Protein AF-A0A2H9P0J5-F1 (afdb_mon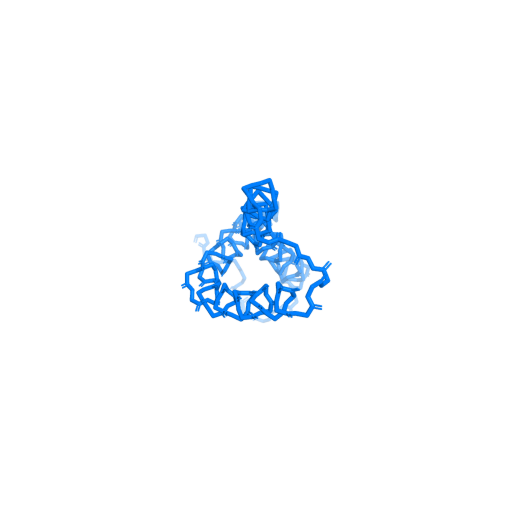omer_lite)

Structure (mmCIF, N/CA/C/O backbone):
data_AF-A0A2H9P0J5-F1
#
_entry.id   AF-A0A2H9P0J5-F1
#
loop_
_atom_site.group_PDB
_atom_site.id
_atom_site.type_symbol
_atom_site.label_atom_id
_atom_site.label_alt_id
_atom_site.label_comp_id
_atom_site.label_asym_id
_atom_site.label_entity_id
_atom_site.label_seq_id
_atom_site.pdbx_PDB_ins_code
_atom_site.Cartn_x
_atom_site.Cartn_y
_atom_site.Cartn_z
_atom_site.occupancy
_atom_site.B_iso_or_equiv
_atom_site.auth_seq_id
_atom_site.auth_comp_id
_atom_site.auth_asym_id
_atom_site.auth_atom_id
_atom_site.pdbx_PDB_model_num
ATOM 1 N N . MET A 1 1 ? -13.065 -1.610 28.237 1.00 80.94 1 MET A N 1
ATOM 2 C CA . MET A 1 1 ? -11.718 -1.015 28.028 1.00 80.94 1 MET A CA 1
ATOM 3 C C . MET A 1 1 ? -11.830 0.512 27.935 1.00 80.94 1 MET A C 1
ATOM 5 O O . MET A 1 1 ? -12.889 1.000 27.551 1.00 80.94 1 MET A O 1
ATOM 9 N N . LYS A 1 2 ? -10.794 1.295 28.297 1.00 89.00 2 LYS A N 1
ATOM 10 C CA . LYS A 1 2 ? -10.819 2.761 28.075 1.00 89.00 2 LYS A CA 1
ATOM 11 C C . LYS A 1 2 ? -10.926 3.042 26.569 1.00 89.00 2 LYS A C 1
ATOM 13 O O . LYS A 1 2 ? -10.172 2.452 25.804 1.00 89.00 2 LYS A O 1
ATOM 18 N N . THR A 1 3 ? -11.815 3.944 26.148 1.00 88.81 3 THR A N 1
ATOM 19 C CA . THR A 1 3 ? -12.078 4.226 24.719 1.00 88.81 3 THR A CA 1
ATOM 20 C C . THR A 1 3 ? -10.815 4.614 23.954 1.00 88.81 3 THR A C 1
ATOM 22 O O . THR A 1 3 ? -10.582 4.098 22.871 1.00 88.81 3 THR A O 1
ATOM 25 N N . ALA A 1 4 ? -9.960 5.454 24.542 1.00 90.94 4 ALA A N 1
ATOM 26 C CA . ALA A 1 4 ? -8.696 5.846 23.921 1.00 90.94 4 ALA A CA 1
ATOM 27 C C . ALA A 1 4 ? -7.769 4.645 23.652 1.00 90.94 4 ALA A C 1
ATOM 29 O O . ALA A 1 4 ? -7.177 4.557 22.583 1.00 90.94 4 ALA A O 1
ATOM 30 N N . LEU A 1 5 ? -7.693 3.689 24.588 1.00 92.69 5 LEU A N 1
ATOM 31 C CA . LEU A 1 5 ? -6.897 2.471 24.411 1.00 92.69 5 LEU A CA 1
ATOM 32 C C . LEU A 1 5 ? -7.490 1.570 23.322 1.00 92.69 5 LEU A C 1
ATOM 34 O O . LEU A 1 5 ? -6.753 1.050 22.494 1.00 92.69 5 LEU A O 1
ATOM 38 N N . PHE A 1 6 ? -8.817 1.424 23.295 1.00 92.81 6 PHE A N 1
ATOM 39 C CA . PHE A 1 6 ? -9.506 0.694 22.232 1.00 92.81 6 PHE A CA 1
ATOM 40 C C . P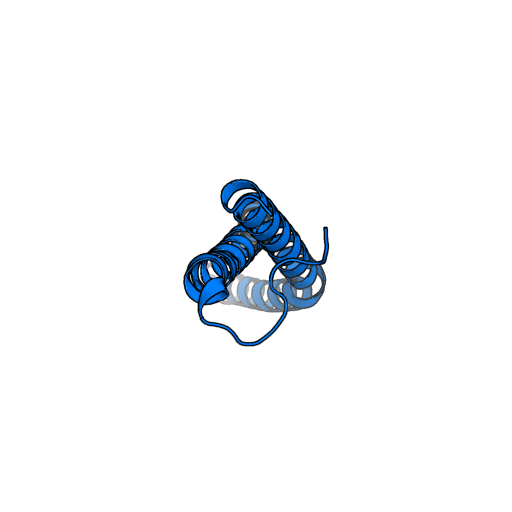HE A 1 6 ? -9.196 1.288 20.851 1.00 92.81 6 PHE A C 1
ATOM 42 O O . PHE A 1 6 ? -8.782 0.561 19.953 1.00 92.81 6 PHE A O 1
ATOM 49 N N . LEU A 1 7 ? -9.342 2.607 20.697 1.00 93.75 7 LEU A N 1
ATOM 50 C CA . LEU A 1 7 ? -9.073 3.291 19.432 1.00 93.75 7 LEU A CA 1
ATOM 51 C C . LEU A 1 7 ? -7.609 3.143 19.012 1.00 93.75 7 LEU A C 1
ATOM 53 O O . LEU A 1 7 ? -7.350 2.844 17.852 1.00 93.75 7 LEU A O 1
ATOM 57 N N . ALA A 1 8 ? -6.661 3.275 19.944 1.00 95.62 8 ALA A N 1
ATOM 58 C CA . ALA A 1 8 ? -5.246 3.059 19.648 1.00 95.62 8 ALA A CA 1
ATOM 59 C C . ALA A 1 8 ? -4.984 1.645 19.104 1.00 95.62 8 ALA A C 1
ATOM 61 O O . ALA A 1 8 ? -4.309 1.499 18.088 1.00 95.62 8 ALA A O 1
ATOM 62 N N . ILE A 1 9 ? -5.565 0.614 19.730 1.00 95.56 9 ILE A N 1
ATOM 63 C CA . ILE A 1 9 ? -5.439 -0.775 19.266 1.00 95.56 9 ILE A CA 1
ATOM 64 C C . ILE A 1 9 ? -6.009 -0.919 17.857 1.00 95.56 9 ILE A C 1
ATOM 66 O O . ILE A 1 9 ? -5.320 -1.427 16.981 1.00 95.56 9 ILE A O 1
ATOM 70 N N . VAL A 1 10 ? -7.232 -0.443 17.614 1.00 96.19 10 VAL A N 1
ATOM 71 C CA . VAL A 1 10 ? -7.881 -0.608 16.307 1.00 96.19 10 VAL A CA 1
ATOM 72 C C . VAL A 1 10 ? -7.122 0.126 15.198 1.00 96.19 10 VAL A C 1
ATOM 74 O O . VAL A 1 10 ? -6.976 -0.422 14.108 1.00 96.19 10 VAL A O 1
ATOM 77 N N . LEU A 1 11 ? -6.597 1.326 15.462 1.00 97.12 11 LEU A N 1
ATOM 78 C CA . LEU A 1 11 ? -5.796 2.071 14.486 1.00 97.12 11 LEU A CA 1
ATOM 79 C C . LEU A 1 11 ? -4.487 1.348 14.156 1.00 97.12 11 LEU A C 1
ATOM 81 O O . LEU A 1 11 ? -4.161 1.193 12.983 1.00 97.12 11 LEU A O 1
ATOM 85 N N . ILE A 1 12 ? -3.769 0.857 15.172 1.00 97.94 12 ILE A N 1
ATOM 86 C CA . ILE A 1 12 ? -2.525 0.099 14.971 1.00 97.94 12 ILE A CA 1
ATOM 87 C C . ILE A 1 12 ? -2.813 -1.211 14.229 1.00 97.94 12 ILE A C 1
ATOM 89 O O . ILE A 1 12 ? -2.114 -1.545 13.276 1.00 97.94 12 ILE A O 1
ATOM 93 N N . SER A 1 13 ? -3.861 -1.941 14.614 1.00 97.56 13 SER A N 1
ATOM 94 C CA . SER A 1 13 ? -4.276 -3.164 13.922 1.00 97.56 13 SER A CA 1
ATOM 95 C C . SER A 1 13 ? -4.668 -2.894 12.469 1.00 97.56 13 SER A C 1
ATOM 97 O O . SER A 1 13 ? -4.275 -3.657 11.590 1.00 97.56 13 SER A O 1
ATOM 99 N N . GLY A 1 14 ? -5.391 -1.802 12.206 1.00 98.12 14 GLY A N 1
ATOM 100 C CA . GLY A 1 14 ? -5.740 -1.364 10.858 1.00 98.12 14 GLY A CA 1
ATOM 101 C C . GLY A 1 14 ? -4.503 -1.051 10.020 1.00 98.12 14 GLY A C 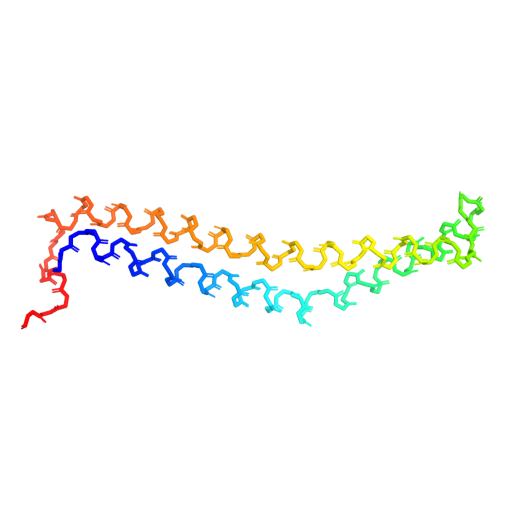1
ATOM 102 O O . GLY A 1 14 ? -4.378 -1.565 8.912 1.00 98.12 14 GLY A O 1
ATOM 103 N N . ALA A 1 15 ? -3.555 -0.284 10.565 1.00 98.50 15 ALA A N 1
ATOM 104 C CA . ALA A 1 15 ? -2.292 0.023 9.899 1.00 98.50 15 ALA A CA 1
ATOM 105 C C . ALA A 1 15 ? -1.513 -1.250 9.541 1.00 98.50 15 ALA A C 1
ATOM 107 O O . ALA A 1 15 ? -1.095 -1.416 8.399 1.00 98.50 15 ALA A O 1
ATOM 108 N N . LEU A 1 16 ? -1.372 -2.183 10.491 1.00 98.44 16 LEU A N 1
ATOM 109 C CA . LEU A 1 16 ? -0.681 -3.457 10.272 1.00 98.44 16 LEU A CA 1
ATOM 110 C C . LEU A 1 16 ? -1.376 -4.311 9.204 1.00 98.44 16 LEU A C 1
ATOM 112 O O . LEU A 1 16 ? -0.710 -4.816 8.304 1.00 98.44 16 LEU A O 1
ATOM 116 N N . ALA A 1 17 ? -2.704 -4.441 9.267 1.00 98.25 17 ALA A N 1
ATOM 117 C CA . ALA A 1 17 ? -3.478 -5.173 8.266 1.00 98.25 17 ALA A CA 1
ATOM 118 C C . ALA A 1 17 ? -3.352 -4.535 6.871 1.00 98.25 17 ALA A C 1
ATOM 120 O O . ALA A 1 17 ? -3.175 -5.240 5.879 1.00 98.25 17 ALA A O 1
ATOM 121 N N . GLY A 1 18 ? -3.379 -3.203 6.804 1.00 98.50 18 GLY A N 1
ATOM 122 C CA . GLY A 1 18 ? -3.163 -2.437 5.583 1.00 98.50 18 GLY A CA 1
ATOM 123 C C . GLY A 1 18 ? -1.769 -2.632 4.986 1.00 98.50 18 GLY A C 1
ATOM 124 O O . GLY A 1 18 ? -1.640 -2.850 3.783 1.00 98.50 18 GLY A O 1
ATOM 125 N N . THR A 1 19 ? -0.725 -2.631 5.816 1.00 98.56 19 THR A N 1
ATOM 126 C CA . THR A 1 19 ? 0.647 -2.930 5.382 1.00 98.56 19 THR A CA 1
ATOM 127 C C . THR A 1 19 ? 0.757 -4.353 4.841 1.00 98.56 19 THR A C 1
ATOM 129 O O . THR A 1 19 ? 1.333 -4.552 3.776 1.00 98.56 19 THR A O 1
ATOM 132 N N . VAL A 1 20 ? 0.174 -5.344 5.529 1.00 98.56 20 VAL A N 1
ATOM 133 C CA . VAL A 1 20 ? 0.135 -6.737 5.046 1.00 98.56 20 VAL A CA 1
ATOM 134 C C . VAL A 1 20 ? -0.560 -6.817 3.690 1.00 98.56 20 VAL A C 1
ATOM 136 O O . VAL A 1 20 ? -0.054 -7.477 2.786 1.00 98.56 20 VAL A O 1
ATOM 139 N N . HIS A 1 21 ? -1.676 -6.108 3.519 1.00 97.94 21 HIS A N 1
ATOM 140 C CA . HIS A 1 21 ? -2.366 -6.022 2.236 1.00 97.94 21 HIS A CA 1
ATOM 141 C C . HIS A 1 21 ? -1.485 -5.395 1.142 1.00 97.94 21 HIS A C 1
ATOM 143 O O . HIS A 1 21 ? -1.361 -5.969 0.063 1.00 97.94 21 HIS A O 1
ATOM 149 N N . GLY A 1 22 ? -0.814 -4.273 1.425 1.00 98.06 22 GLY A N 1
ATOM 150 C CA . GLY A 1 22 ? 0.103 -3.625 0.483 1.00 98.06 22 GLY A CA 1
ATOM 151 C C . GLY A 1 22 ? 1.289 -4.512 0.085 1.00 98.06 22 GLY A C 1
ATOM 152 O O . GLY A 1 22 ? 1.649 -4.571 -1.088 1.00 98.06 22 GLY A O 1
ATOM 153 N N . VAL A 1 23 ? 1.858 -5.264 1.033 1.00 98.44 23 VAL A N 1
ATOM 154 C CA . VAL A 1 23 ? 2.922 -6.247 0.763 1.00 98.44 23 VAL A CA 1
ATOM 155 C C . VAL A 1 23 ? 2.400 -7.419 -0.066 1.00 98.44 23 VAL A C 1
ATOM 157 O O . VAL A 1 23 ? 3.069 -7.850 -1.002 1.00 98.44 23 VAL A O 1
ATOM 160 N N . ALA A 1 24 ? 1.203 -7.927 0.233 1.00 98.19 24 ALA A N 1
ATOM 161 C CA . ALA A 1 24 ? 0.586 -8.976 -0.573 1.00 98.19 24 ALA A CA 1
ATOM 162 C C . ALA A 1 24 ? 0.368 -8.502 -2.018 1.00 98.19 24 ALA A C 1
ATOM 164 O O . ALA A 1 24 ? 0.643 -9.254 -2.948 1.00 98.19 24 ALA A O 1
ATOM 165 N N . ASN A 1 25 ? -0.046 -7.246 -2.213 1.00 97.38 25 ASN A N 1
ATOM 166 C CA . ASN A 1 25 ? -0.185 -6.656 -3.542 1.00 97.38 25 ASN A CA 1
ATOM 167 C C . ASN A 1 25 ? 1.167 -6.549 -4.266 1.00 97.38 25 ASN A C 1
ATOM 169 O O . ASN A 1 25 ? 1.276 -6.961 -5.418 1.00 97.38 25 ASN A O 1
ATOM 173 N N . LEU A 1 26 ? 2.218 -6.106 -3.568 1.00 97.19 26 LEU A N 1
ATOM 174 C CA . LEU A 1 26 ? 3.578 -6.073 -4.112 1.00 97.19 26 LEU A CA 1
ATOM 175 C C . LEU A 1 26 ? 4.072 -7.464 -4.546 1.00 97.19 26 LEU A C 1
ATOM 177 O O . LEU A 1 26 ? 4.746 -7.588 -5.559 1.00 97.19 26 LEU A O 1
ATOM 181 N N . ILE A 1 27 ? 3.756 -8.524 -3.801 1.00 98.06 27 ILE A N 1
ATOM 182 C CA . ILE A 1 27 ? 4.225 -9.879 -4.130 1.00 98.06 27 ILE A CA 1
ATOM 183 C C . ILE A 1 27 ? 3.388 -10.510 -5.249 1.00 98.06 27 ILE A C 1
ATOM 185 O O . ILE A 1 27 ? 3.933 -11.187 -6.119 1.00 98.06 27 ILE A O 1
ATOM 189 N N . LEU A 1 28 ? 2.067 -10.330 -5.212 1.00 98.12 28 LEU A N 1
ATOM 190 C CA . LEU A 1 28 ? 1.142 -11.067 -6.072 1.00 98.12 28 LEU A CA 1
ATOM 191 C C . LEU A 1 28 ? 0.779 -10.315 -7.352 1.00 98.12 28 LEU A C 1
ATOM 193 O O . LEU A 1 28 ? 0.582 -10.953 -8.379 1.00 98.12 28 LEU A O 1
ATOM 197 N N . VAL A 1 29 ? 0.662 -8.987 -7.299 1.00 97.25 29 VAL A N 1
ATOM 198 C CA . VAL A 1 29 ? 0.125 -8.171 -8.400 1.00 97.25 29 VAL A CA 1
ATOM 199 C C . VAL A 1 29 ? 1.232 -7.488 -9.194 1.00 97.25 29 VAL A C 1
ATOM 201 O O . VAL A 1 29 ? 1.180 -7.495 -10.423 1.00 97.25 29 VAL A O 1
ATOM 204 N N . GLU A 1 30 ? 2.265 -6.956 -8.537 1.00 97.06 30 GLU A N 1
ATOM 205 C CA . GLU A 1 30 ? 3.336 -6.234 -9.244 1.00 97.06 30 GLU A CA 1
ATOM 206 C C . GLU A 1 30 ? 4.074 -7.034 -10.323 1.00 97.06 30 GLU A C 1
ATOM 208 O O . GLU A 1 30 ? 4.392 -6.427 -11.339 1.00 97.06 30 GLU A O 1
ATOM 213 N N . PRO A 1 31 ? 4.294 -8.362 -10.223 1.00 97.50 31 PRO A N 1
ATOM 214 C CA . PRO A 1 31 ? 4.906 -9.106 -11.328 1.00 97.50 31 PRO A CA 1
ATOM 215 C C . PRO A 1 31 ? 4.114 -9.007 -12.643 1.00 97.50 31 PRO A C 1
ATOM 217 O O . PRO A 1 31 ? 4.697 -8.933 -13.728 1.00 97.50 31 PRO A O 1
ATOM 220 N N . TYR A 1 32 ? 2.781 -8.969 -12.558 1.00 97.94 32 TYR A N 1
ATOM 221 C CA . TYR A 1 32 ? 1.917 -8.794 -13.726 1.00 97.94 32 TYR A CA 1
ATOM 222 C C . TYR A 1 32 ? 1.981 -7.360 -14.256 1.00 97.94 32 TYR A C 1
ATOM 224 O O . TYR A 1 32 ? 2.039 -7.165 -15.470 1.00 97.94 32 TYR A O 1
ATOM 232 N N . LEU A 1 33 ? 2.017 -6.366 -13.361 1.00 97.19 33 LEU A N 1
ATOM 233 C CA . LEU A 1 33 ? 2.162 -4.959 -13.742 1.00 97.19 33 LEU A CA 1
ATOM 234 C C . LEU A 1 33 ? 3.520 -4.695 -14.398 1.00 97.19 33 LEU A C 1
ATOM 236 O O . LEU A 1 33 ? 3.567 -4.077 -15.453 1.00 97.19 33 LEU A O 1
ATOM 240 N N . ASP A 1 34 ? 4.608 -5.222 -13.838 1.00 97.25 34 ASP A N 1
ATOM 241 C CA . ASP A 1 34 ? 5.948 -5.115 -14.419 1.00 97.25 34 ASP A CA 1
ATOM 242 C C . ASP A 1 34 ? 6.007 -5.746 -15.814 1.00 97.25 34 ASP A C 1
ATOM 244 O O . ASP A 1 34 ? 6.608 -5.179 -16.724 1.00 97.25 34 ASP A O 1
ATOM 248 N N . THR A 1 35 ? 5.343 -6.890 -16.006 1.00 98.12 35 THR A N 1
ATOM 249 C CA . THR A 1 35 ? 5.255 -7.536 -17.323 1.00 98.12 35 THR A CA 1
ATOM 250 C C . THR A 1 35 ? 4.497 -6.656 -18.319 1.00 98.12 35 THR A C 1
ATOM 252 O O . THR A 1 35 ? 4.966 -6.456 -19.438 1.00 98.12 35 THR A O 1
ATOM 255 N N . ALA A 1 36 ? 3.349 -6.100 -17.922 1.00 98.00 36 ALA A N 1
ATOM 256 C CA . ALA A 1 36 ? 2.544 -5.238 -18.784 1.00 98.00 36 ALA A CA 1
ATOM 257 C C . ALA A 1 36 ? 3.279 -3.940 -19.159 1.00 98.00 36 ALA A C 1
ATOM 259 O O . ALA A 1 36 ? 3.349 -3.598 -20.337 1.00 98.00 36 ALA A O 1
ATOM 260 N N . ILE A 1 37 ? 3.892 -3.265 -18.182 1.00 97.06 37 ILE A N 1
ATOM 261 C CA . ILE A 1 37 ? 4.670 -2.039 -18.415 1.00 97.06 37 ILE A CA 1
ATOM 262 C C . ILE A 1 37 ? 5.908 -2.341 -19.273 1.00 97.06 37 ILE A C 1
ATOM 264 O O . ILE A 1 37 ? 6.282 -1.554 -20.136 1.00 97.06 37 ILE A O 1
ATOM 268 N N . GLY A 1 38 ? 6.535 -3.509 -19.099 1.00 96.69 38 GLY A N 1
ATOM 269 C CA . GLY A 1 38 ? 7.640 -3.943 -19.955 1.00 96.69 38 GLY A CA 1
ATOM 270 C C . GLY A 1 38 ? 7.242 -4.051 -21.431 1.00 96.69 38 GLY A C 1
ATOM 271 O O . GLY A 1 38 ? 8.010 -3.641 -22.301 1.00 96.69 38 GLY A O 1
ATOM 272 N N . ILE A 1 39 ? 6.038 -4.555 -21.716 1.00 97.88 39 ILE A N 1
ATOM 273 C CA . ILE A 1 39 ? 5.483 -4.618 -23.078 1.00 97.88 39 ILE A CA 1
ATOM 274 C C . ILE A 1 39 ? 5.183 -3.209 -23.613 1.00 97.88 39 ILE A C 1
ATOM 276 O O . ILE A 1 39 ? 5.482 -2.921 -24.770 1.00 97.88 39 ILE A O 1
ATOM 280 N N . GLU A 1 40 ? 4.640 -2.318 -22.781 1.00 97.06 40 GLU A N 1
ATOM 281 C CA . GLU A 1 40 ? 4.386 -0.916 -23.142 1.00 97.06 40 GLU A CA 1
ATOM 282 C C . GLU A 1 40 ? 5.685 -0.179 -23.509 1.00 97.06 40 GLU A C 1
ATOM 284 O O . GLU A 1 40 ? 5.768 0.424 -24.579 1.00 97.06 40 GLU A O 1
ATOM 289 N N . ASN A 1 41 ? 6.743 -0.325 -22.707 1.00 96.75 41 ASN A N 1
ATOM 290 C CA . ASN A 1 41 ? 8.056 0.255 -23.002 1.00 96.75 41 ASN A CA 1
ATOM 291 C C . ASN A 1 41 ? 8.644 -0.282 -24.317 1.00 96.75 41 ASN A C 1
ATOM 293 O O . ASN A 1 41 ? 9.180 0.484 -25.113 1.00 96.75 41 ASN A O 1
ATOM 297 N N . GLN A 1 42 ? 8.514 -1.587 -24.591 1.00 96.69 42 GLN A N 1
ATOM 298 C CA . GLN A 1 42 ? 8.944 -2.162 -25.874 1.00 96.69 42 GLN A CA 1
ATOM 299 C C . GLN A 1 42 ? 8.208 -1.532 -27.059 1.00 96.69 42 GLN A C 1
ATOM 301 O O . GLN A 1 42 ? 8.818 -1.288 -28.101 1.00 96.69 42 GLN A O 1
ATOM 306 N N . HIS A 1 43 ? 6.911 -1.261 -26.906 1.00 97.31 43 HIS A N 1
ATOM 307 C CA . HIS A 1 43 ? 6.127 -0.592 -27.934 1.00 97.31 43 HIS A CA 1
ATOM 308 C C . HIS A 1 43 ? 6.589 0.854 -28.151 1.00 97.31 43 HIS A C 1
ATOM 310 O O . HIS A 1 43 ? 6.812 1.232 -29.298 1.00 97.31 43 HIS A O 1
ATOM 316 N N . LEU A 1 44 ? 6.822 1.613 -27.073 1.00 96.81 44 LEU A N 1
ATOM 317 C CA . LEU A 1 44 ? 7.332 2.991 -27.131 1.00 96.81 44 LEU A CA 1
ATOM 318 C C . LEU A 1 44 ? 8.683 3.085 -27.854 1.00 96.81 44 LEU A C 1
ATOM 320 O O . LEU A 1 44 ? 8.910 3.987 -28.661 1.00 96.81 44 LEU A O 1
ATOM 324 N N . PHE A 1 45 ? 9.575 2.121 -27.613 1.00 97.25 45 PHE A N 1
ATOM 325 C CA . PHE A 1 45 ? 10.863 2.060 -28.307 1.00 97.25 45 PHE A CA 1
ATOM 326 C C . PHE A 1 45 ? 10.715 1.686 -29.787 1.00 97.25 45 PHE A C 1
ATOM 328 O O . PHE A 1 45 ? 11.456 2.189 -30.630 1.00 97.25 45 PHE A O 1
ATOM 335 N N . ALA A 1 46 ? 9.760 0.813 -30.120 1.00 96.94 46 ALA A N 1
ATOM 336 C CA . ALA A 1 46 ? 9.504 0.390 -31.494 1.00 96.94 46 ALA A CA 1
ATOM 337 C C . ALA A 1 46 ? 8.803 1.474 -32.331 1.00 96.94 46 ALA A C 1
ATOM 339 O O . ALA A 1 46 ? 9.076 1.582 -33.527 1.00 96.94 46 ALA A O 1
ATOM 340 N N . SER A 1 47 ? 7.919 2.276 -31.723 1.00 97.19 47 SER A N 1
ATOM 341 C CA . SER A 1 47 ? 7.266 3.418 -32.378 1.00 97.19 47 SER A CA 1
ATOM 342 C C . SER A 1 47 ? 8.200 4.623 -32.531 1.00 97.19 47 SER A C 1
ATOM 344 O O . SER A 1 47 ? 7.953 5.493 -33.367 1.00 97.19 47 SER A O 1
ATOM 346 N N . GLY A 1 48 ? 9.296 4.652 -31.767 1.00 95.44 48 GLY A N 1
ATOM 347 C CA . GLY A 1 48 ? 10.253 5.755 -31.734 1.00 95.44 48 GLY A CA 1
ATOM 348 C C . GLY A 1 48 ? 9.786 6.946 -30.897 1.00 95.44 48 GLY A C 1
ATOM 349 O O . GLY A 1 48 ? 10.414 8.003 -30.969 1.00 95.44 48 GLY A O 1
ATOM 350 N N . GLU A 1 49 ? 8.708 6.784 -30.123 1.00 95.19 49 GLU A N 1
ATOM 351 C CA . GLU A 1 49 ? 8.244 7.774 -29.143 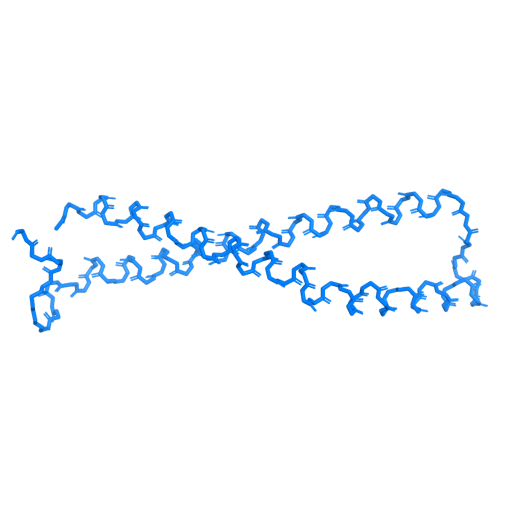1.00 95.19 49 GLU A CA 1
ATOM 352 C C . GLU A 1 49 ? 9.249 7.948 -28.003 1.00 95.19 49 GLU A C 1
ATOM 354 O O . GLU A 1 49 ? 9.439 9.063 -27.531 1.00 95.19 49 GLU A O 1
ATOM 359 N N . GLU A 1 50 ? 9.946 6.873 -27.626 1.00 94.56 50 GLU A N 1
ATOM 360 C CA . GLU A 1 50 ? 11.040 6.908 -26.657 1.00 94.56 50 GLU A CA 1
ATOM 361 C C . GLU A 1 50 ? 12.257 6.121 -27.143 1.00 94.56 50 GLU A C 1
ATOM 363 O O . GLU A 1 50 ? 12.185 5.312 -28.073 1.00 94.56 50 GLU A O 1
ATOM 368 N N . LYS A 1 51 ? 13.409 6.354 -26.507 1.00 93.88 51 LYS A N 1
ATOM 369 C CA . LYS A 1 51 ? 14.646 5.623 -26.805 1.00 93.88 51 LYS A CA 1
ATOM 370 C C . LYS A 1 51 ? 15.064 4.755 -25.636 1.00 93.88 51 LYS A C 1
ATOM 372 O O . LYS A 1 51 ? 15.120 5.203 -24.496 1.00 93.88 51 LYS A O 1
ATOM 377 N N . ASP A 1 52 ? 15.467 3.534 -25.963 1.00 96.00 52 ASP A N 1
ATOM 378 C CA . ASP A 1 52 ? 16.058 2.609 -25.008 1.00 96.00 52 ASP A CA 1
ATOM 379 C C . ASP A 1 52 ? 17.497 3.033 -24.662 1.00 96.00 52 ASP A C 1
ATOM 381 O O . ASP A 1 52 ? 18.471 2.533 -25.233 1.00 96.00 52 ASP A O 1
ATOM 385 N N . THR A 1 53 ? 17.630 4.024 -23.776 1.00 96.81 53 THR A N 1
ATOM 386 C CA . THR A 1 53 ? 18.924 4.517 -23.295 1.00 96.81 53 THR A CA 1
ATOM 387 C C . THR A 1 53 ? 19.160 4.155 -21.827 1.00 96.81 53 THR A C 1
ATOM 389 O O . THR A 1 53 ? 18.208 3.921 -21.072 1.00 96.81 53 THR A O 1
ATOM 392 N N . PRO A 1 54 ? 20.428 4.118 -21.376 1.00 97.00 54 PRO A N 1
ATOM 393 C CA . PRO A 1 54 ? 20.747 3.927 -19.963 1.00 97.00 54 PRO A CA 1
ATOM 394 C C . PRO A 1 54 ? 20.080 4.962 -19.047 1.00 97.00 54 PRO A C 1
ATOM 396 O O . PRO A 1 54 ? 19.659 4.620 -17.944 1.00 97.00 54 PRO A O 1
ATOM 399 N N . GLU A 1 55 ? 19.954 6.209 -19.505 1.00 96.88 55 GLU A N 1
ATOM 400 C CA . GLU A 1 55 ? 19.331 7.301 -18.753 1.00 96.88 55 GLU A CA 1
ATOM 401 C C . GLU A 1 55 ? 17.830 7.060 -18.561 1.00 96.88 55 GLU A C 1
ATOM 403 O O . GLU A 1 55 ? 17.348 7.152 -17.433 1.00 96.88 55 GLU A O 1
ATOM 408 N N . PHE A 1 56 ? 17.116 6.666 -19.626 1.00 96.19 56 PHE A N 1
ATOM 409 C CA . PHE A 1 56 ? 15.693 6.320 -19.551 1.00 96.19 56 PHE A CA 1
ATOM 410 C C . PHE A 1 56 ? 15.453 5.190 -18.547 1.00 96.19 56 PHE A C 1
ATOM 412 O O . PHE A 1 56 ? 14.589 5.289 -17.678 1.00 96.19 56 PHE A O 1
ATOM 419 N N . ARG A 1 57 ? 16.249 4.115 -18.630 1.00 95.31 57 ARG A N 1
ATOM 420 C CA . ARG A 1 57 ? 16.121 2.963 -17.726 1.00 95.31 57 ARG A CA 1
ATOM 421 C C . ARG A 1 57 ? 16.353 3.355 -16.270 1.00 95.31 57 ARG A C 1
ATOM 423 O O . ARG A 1 57 ? 15.592 2.934 -15.407 1.00 95.31 57 ARG A O 1
ATOM 430 N N . ALA A 1 58 ? 17.360 4.187 -16.002 1.00 97.44 58 ALA A N 1
ATOM 431 C CA . ALA A 1 58 ? 17.656 4.653 -14.650 1.00 97.44 58 ALA A CA 1
ATOM 432 C C . ALA A 1 58 ? 16.517 5.506 -14.062 1.00 97.44 58 ALA A C 1
ATOM 434 O O . ALA A 1 58 ? 16.159 5.337 -12.893 1.00 97.44 58 ALA A O 1
ATOM 435 N N . GLU A 1 59 ? 15.930 6.401 -14.859 1.00 96.44 59 GLU A N 1
ATOM 436 C CA . GLU A 1 59 ? 14.776 7.203 -14.442 1.00 96.44 59 GLU A CA 1
ATOM 437 C C . GLU A 1 59 ? 13.539 6.329 -14.208 1.00 96.44 59 GLU A C 1
ATOM 439 O O . GLU A 1 59 ? 12.894 6.426 -13.159 1.00 96.44 59 GLU A O 1
ATOM 444 N N . PHE A 1 60 ? 13.257 5.422 -15.142 1.00 96.12 60 PHE A N 1
ATOM 445 C CA . PHE A 1 60 ? 12.149 4.481 -15.049 1.00 96.12 60 PHE A CA 1
ATOM 446 C C . PHE A 1 60 ? 12.257 3.594 -13.799 1.00 96.12 60 PHE A C 1
ATOM 448 O O . PHE A 1 60 ? 11.299 3.492 -13.032 1.00 96.12 60 PHE A O 1
ATOM 455 N N . ASP A 1 61 ? 13.425 3.005 -13.533 1.00 96.31 61 ASP A N 1
ATOM 456 C CA . ASP A 1 61 ? 13.650 2.151 -12.362 1.00 96.31 61 ASP A CA 1
ATOM 457 C C . ASP A 1 61 ? 13.491 2.929 -11.048 1.00 96.31 61 ASP A C 1
ATOM 459 O O . ASP A 1 61 ? 12.863 2.442 -10.102 1.00 96.31 61 ASP A O 1
ATOM 463 N N . SER A 1 62 ? 13.997 4.167 -10.997 1.00 97.44 62 SER A N 1
ATOM 464 C CA . SER A 1 62 ? 13.814 5.072 -9.855 1.00 97.44 62 SER A CA 1
ATOM 465 C C . SER A 1 62 ? 12.330 5.354 -9.595 1.00 97.44 62 SER A C 1
ATOM 467 O O . SER A 1 62 ? 11.845 5.236 -8.462 1.00 97.44 62 SER A O 1
ATOM 469 N N . TYR A 1 63 ? 11.574 5.650 -10.654 1.00 96.75 63 TYR A N 1
ATOM 470 C CA . TYR A 1 63 ? 10.139 5.888 -10.564 1.00 96.75 63 TYR A CA 1
ATOM 471 C C . TYR A 1 63 ? 9.375 4.640 -10.102 1.00 96.75 63 TYR A C 1
ATOM 473 O O . TYR A 1 63 ? 8.547 4.719 -9.188 1.00 96.75 63 TYR A O 1
ATOM 481 N N . ARG A 1 64 ? 9.692 3.464 -10.657 1.00 96.88 64 ARG A N 1
ATOM 482 C CA . ARG A 1 64 ? 9.079 2.187 -10.257 1.00 96.88 64 ARG A CA 1
ATOM 483 C C . ARG A 1 64 ? 9.377 1.838 -8.805 1.00 96.88 64 ARG A C 1
ATOM 485 O O . ARG A 1 64 ? 8.482 1.361 -8.106 1.00 96.88 64 ARG A O 1
ATOM 492 N N . TYR A 1 65 ? 10.586 2.113 -8.319 1.00 97.00 65 TYR A N 1
ATOM 493 C CA . TYR A 1 65 ? 10.927 1.927 -6.911 1.00 97.00 65 TYR A CA 1
ATOM 494 C C . TYR A 1 65 ? 10.034 2.781 -5.998 1.00 97.00 65 TYR A C 1
ATOM 496 O O . TYR A 1 65 ? 9.444 2.265 -5.043 1.00 97.00 65 TYR A O 1
ATOM 504 N N . TRP A 1 66 ? 9.866 4.067 -6.330 1.00 97.62 66 TRP A N 1
ATOM 505 C CA . TRP A 1 66 ? 8.987 4.964 -5.579 1.00 97.62 66 TRP A CA 1
ATOM 506 C C . TRP A 1 66 ? 7.524 4.510 -5.608 1.00 97.62 66 TRP A C 1
ATOM 508 O O . TRP A 1 66 ? 6.884 4.441 -4.559 1.00 97.62 66 TRP A O 1
ATOM 518 N N . GLN A 1 67 ? 7.000 4.144 -6.780 1.00 96.75 67 GLN A N 1
ATOM 519 C CA . GLN A 1 67 ? 5.626 3.656 -6.917 1.00 96.75 67 GLN A CA 1
ATOM 520 C C . GLN A 1 67 ? 5.373 2.398 -6.079 1.00 96.75 67 GLN A C 1
ATOM 522 O O . GLN A 1 67 ? 4.396 2.342 -5.328 1.00 96.75 67 GLN A O 1
ATOM 527 N N . LYS A 1 68 ? 6.272 1.408 -6.153 1.00 97.31 68 LYS A N 1
ATOM 528 C CA . LYS A 1 68 ? 6.132 0.148 -5.413 1.00 97.31 68 LYS A CA 1
ATOM 529 C C . LYS A 1 68 ? 6.175 0.363 -3.905 1.00 97.31 68 LYS A C 1
ATOM 531 O O . LYS A 1 68 ? 5.356 -0.215 -3.193 1.00 97.31 68 LYS A O 1
ATOM 536 N N . GLY A 1 69 ? 7.082 1.211 -3.416 1.00 96.56 69 GLY A N 1
ATOM 537 C CA . GLY A 1 69 ? 7.133 1.588 -2.001 1.00 96.56 69 GLY A CA 1
ATOM 538 C C . GLY A 1 69 ? 5.893 2.374 -1.562 1.00 96.56 69 GLY A C 1
ATOM 539 O O . GLY A 1 69 ? 5.305 2.090 -0.515 1.00 96.56 69 GLY A O 1
ATOM 540 N N . GLY A 1 70 ? 5.444 3.308 -2.403 1.00 97.50 70 GLY A N 1
ATOM 541 C CA . GLY A 1 70 ? 4.233 4.097 -2.195 1.00 97.50 70 GLY A CA 1
ATOM 542 C C . GLY A 1 70 ? 2.976 3.238 -2.065 1.00 97.50 70 GLY A C 1
ATOM 543 O O . GLY A 1 70 ? 2.122 3.546 -1.237 1.00 97.50 70 GLY A O 1
ATOM 544 N N . GLN A 1 71 ? 2.886 2.120 -2.791 1.00 97.25 71 GLN A N 1
ATOM 545 C CA . GLN A 1 71 ? 1.759 1.189 -2.676 1.00 97.25 71 GLN A CA 1
ATOM 546 C C . GLN A 1 71 ? 1.636 0.588 -1.267 1.00 97.25 71 GLN A C 1
ATOM 548 O O . GLN A 1 71 ? 0.528 0.442 -0.753 1.00 97.25 71 GLN A O 1
ATOM 553 N N . ILE A 1 72 ? 2.761 0.252 -0.622 1.00 98.00 72 ILE A N 1
ATOM 554 C CA . ILE A 1 72 ? 2.748 -0.338 0.723 1.00 98.00 72 ILE A CA 1
ATOM 555 C C . ILE A 1 72 ? 2.261 0.709 1.722 1.00 98.00 72 ILE A C 1
ATOM 557 O O . ILE A 1 72 ? 1.394 0.425 2.550 1.00 98.00 72 ILE A O 1
ATOM 561 N N . LEU A 1 73 ? 2.782 1.935 1.612 1.00 98.12 73 LEU A N 1
ATOM 562 C CA . LEU A 1 73 ? 2.349 3.055 2.442 1.00 98.12 73 LEU A CA 1
ATOM 563 C C . LEU A 1 73 ? 0.858 3.362 2.237 1.00 98.12 73 LEU A C 1
ATOM 565 O O . LEU A 1 73 ? 0.131 3.544 3.212 1.00 98.12 73 LEU A O 1
ATOM 569 N N . ALA A 1 74 ? 0.387 3.366 0.989 1.00 98.12 74 ALA A N 1
ATOM 570 C CA . ALA A 1 74 ? -1.023 3.546 0.664 1.00 98.12 74 ALA A CA 1
ATOM 571 C C . ALA A 1 74 ? -1.891 2.434 1.275 1.00 98.12 74 ALA A C 1
ATOM 573 O O . ALA A 1 74 ? -2.944 2.727 1.841 1.00 98.12 74 ALA A O 1
ATOM 574 N N . GLY A 1 75 ? -1.424 1.181 1.248 1.00 98.25 75 GLY A N 1
ATOM 575 C CA . GLY A 1 75 ? -2.064 0.061 1.937 1.00 98.25 75 GLY A CA 1
ATOM 576 C C . GLY A 1 75 ? -2.195 0.302 3.443 1.00 98.25 75 GLY A C 1
ATOM 577 O O . GLY A 1 75 ? -3.284 0.154 3.996 1.00 98.25 75 GLY A O 1
ATOM 578 N N . ALA A 1 76 ? -1.123 0.745 4.107 1.00 98.50 76 ALA A N 1
ATOM 579 C CA . ALA A 1 76 ? -1.136 1.080 5.533 1.00 98.50 76 ALA A CA 1
ATOM 580 C C . ALA A 1 76 ? -2.125 2.212 5.863 1.00 98.50 76 ALA A C 1
ATOM 582 O O . ALA A 1 76 ? -2.877 2.114 6.838 1.00 98.50 76 ALA A O 1
ATOM 583 N N . ILE A 1 77 ? -2.166 3.266 5.039 1.00 98.50 77 ILE A N 1
ATOM 584 C CA . ILE A 1 77 ? -3.125 4.371 5.178 1.00 98.50 77 ILE A CA 1
ATOM 585 C C . ILE A 1 77 ? -4.553 3.844 5.030 1.00 98.50 77 ILE A C 1
ATOM 587 O O . ILE A 1 77 ? -5.375 4.090 5.908 1.00 98.50 77 ILE A O 1
ATOM 591 N N . LEU A 1 78 ? -4.832 3.059 3.986 1.00 98.19 78 LEU A N 1
ATOM 592 C CA . LEU A 1 78 ? -6.146 2.462 3.752 1.00 98.19 78 LEU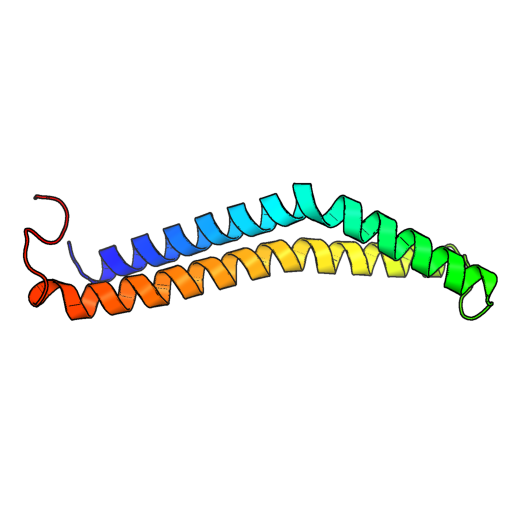 A CA 1
ATOM 593 C C . LEU A 1 78 ? -6.594 1.605 4.940 1.00 98.19 78 LEU A C 1
ATOM 595 O O . LEU A 1 78 ? -7.695 1.788 5.456 1.00 98.19 78 LEU A O 1
ATOM 599 N N . GLY A 1 79 ? -5.737 0.700 5.413 1.00 98.25 79 GLY A N 1
ATOM 600 C CA . GLY A 1 79 ? -6.040 -0.143 6.567 1.00 98.25 79 GLY A CA 1
ATOM 601 C C . GLY A 1 79 ? -6.278 0.672 7.839 1.00 98.25 79 GLY A C 1
ATOM 602 O O . GLY A 1 79 ? -7.217 0.392 8.585 1.00 98.25 79 GLY A O 1
ATOM 603 N N . THR A 1 80 ? -5.494 1.731 8.057 1.00 98.38 80 THR A N 1
ATOM 604 C CA . THR A 1 80 ? -5.703 2.675 9.166 1.00 98.38 80 THR A CA 1
ATOM 605 C C . THR A 1 80 ? -7.054 3.373 9.048 1.00 98.38 80 THR A C 1
ATOM 607 O O . THR A 1 80 ? -7.784 3.437 10.032 1.00 98.38 80 THR A O 1
ATOM 610 N N . SER A 1 81 ? -7.427 3.853 7.858 1.00 98.25 81 SER A N 1
ATOM 611 C CA . SER A 1 81 ? -8.723 4.488 7.596 1.00 98.25 81 SER A CA 1
ATOM 612 C C . SER A 1 81 ? -9.890 3.534 7.845 1.00 98.25 81 SER A C 1
ATOM 614 O O . SER A 1 81 ? -10.871 3.926 8.476 1.00 98.25 81 SER A O 1
ATOM 616 N N . MET A 1 82 ? -9.778 2.272 7.422 1.00 97.75 82 MET A N 1
ATOM 617 C CA . MET A 1 82 ? -10.793 1.246 7.686 1.00 97.75 82 MET A CA 1
ATOM 618 C C . MET A 1 82 ? -10.898 0.924 9.182 1.00 97.75 82 MET A C 1
ATOM 620 O O . MET A 1 82 ? -12.002 0.841 9.724 1.00 97.75 82 MET A O 1
ATOM 624 N N . GLY A 1 83 ? -9.757 0.799 9.867 1.00 96.31 83 GLY A N 1
ATOM 625 C CA . GLY A 1 83 ? -9.705 0.643 11.319 1.00 96.31 83 GLY A CA 1
ATOM 626 C C . GLY A 1 83 ? -10.344 1.831 12.040 1.00 96.31 83 GLY A C 1
ATOM 627 O O . GLY A 1 83 ? -11.181 1.643 12.918 1.00 96.31 83 GLY A O 1
ATOM 628 N N . ALA A 1 84 ? -10.020 3.057 11.630 1.00 96.25 84 ALA A N 1
ATOM 629 C CA . ALA A 1 84 ? -10.608 4.273 12.177 1.00 96.25 84 ALA A CA 1
ATOM 630 C C . ALA A 1 84 ? -12.128 4.282 11.996 1.00 96.25 84 ALA A C 1
ATOM 632 O O . ALA A 1 84 ? -12.849 4.476 12.970 1.00 96.25 84 ALA A O 1
ATOM 633 N N . LEU A 1 85 ? -12.617 4.018 10.781 1.00 96.56 85 LEU A N 1
ATOM 634 C CA . LEU A 1 85 ? -14.043 4.017 10.471 1.00 96.56 85 LEU A CA 1
ATOM 635 C C . LEU A 1 85 ? -14.808 3.040 11.371 1.00 96.56 85 LEU A C 1
ATOM 637 O O . LEU A 1 85 ? -15.703 3.447 12.112 1.00 96.56 85 LEU A O 1
ATOM 641 N N . PHE A 1 86 ? -14.434 1.759 11.354 1.00 94.38 86 PHE A N 1
ATOM 642 C CA . PHE A 1 86 ? -15.150 0.742 12.124 1.00 94.38 86 PHE A CA 1
ATOM 643 C C . PHE A 1 86 ? -14.923 0.875 13.630 1.00 94.38 86 PHE A C 1
ATOM 645 O O . PHE A 1 86 ? -15.855 0.690 14.412 1.00 94.38 86 PHE A O 1
ATOM 652 N N . GLY A 1 87 ? -13.710 1.239 14.047 1.00 94.06 87 GLY A N 1
ATOM 653 C CA . GLY A 1 87 ? -13.372 1.468 15.446 1.00 94.06 87 GLY A CA 1
ATOM 654 C C . GLY A 1 87 ? -14.161 2.626 16.046 1.00 94.06 87 GLY A C 1
ATOM 655 O O . GLY A 1 87 ? -14.768 2.474 17.103 1.00 94.06 87 GLY A O 1
ATOM 656 N N . ILE A 1 88 ? -14.210 3.774 15.369 1.00 93.00 88 ILE A N 1
ATOM 657 C CA . ILE A 1 88 ? -14.956 4.944 15.843 1.00 93.00 88 ILE A CA 1
ATOM 658 C C . ILE A 1 88 ? -16.451 4.628 15.902 1.00 93.00 88 ILE A C 1
ATOM 660 O O . ILE A 1 88 ? -17.077 4.868 16.936 1.00 93.00 88 ILE A O 1
ATOM 664 N N . VAL A 1 89 ? -17.014 4.039 14.841 1.00 93.88 89 VAL A N 1
ATOM 665 C CA . VAL A 1 89 ? -18.435 3.659 14.810 1.00 93.88 89 VAL A CA 1
ATOM 666 C C . VAL A 1 89 ? -18.770 2.717 15.968 1.00 93.88 89 VAL A C 1
ATOM 668 O O . VAL A 1 89 ? -19.702 3.002 16.720 1.00 93.88 89 VAL A O 1
ATOM 671 N N . TYR A 1 90 ? -17.974 1.664 16.190 1.00 92.12 90 TYR A N 1
ATOM 672 C CA . TYR A 1 90 ? -18.175 0.752 17.319 1.00 92.12 90 TYR A CA 1
ATOM 673 C C . TYR A 1 90 ? -18.044 1.464 18.672 1.00 92.12 90 TYR A C 1
ATOM 675 O O . TYR A 1 90 ? -18.857 1.246 19.569 1.00 92.12 90 TYR A O 1
ATOM 683 N N . ALA A 1 91 ? -17.048 2.337 18.842 1.00 90.62 91 ALA A N 1
ATOM 684 C CA . ALA A 1 91 ? -16.836 3.055 20.096 1.00 90.62 91 ALA A CA 1
ATOM 685 C C . ALA A 1 91 ? -18.049 3.915 20.492 1.00 90.62 91 ALA A C 1
ATOM 687 O O . ALA A 1 91 ? -18.364 3.997 21.683 1.00 90.62 91 ALA A O 1
ATOM 688 N N . TYR A 1 92 ? -18.738 4.511 19.513 1.00 89.75 92 TYR A N 1
ATOM 689 C CA . TYR A 1 92 ? -19.978 5.259 19.731 1.00 89.75 92 TYR A CA 1
ATOM 690 C C . TYR A 1 92 ? -21.202 4.355 19.905 1.00 89.75 92 TYR A C 1
ATOM 692 O O . TYR A 1 92 ? -22.049 4.643 20.748 1.00 89.75 92 TYR A O 1
ATOM 700 N N . SER A 1 93 ? -21.303 3.256 19.154 1.00 89.81 93 SER A N 1
ATOM 701 C CA . SER A 1 93 ? -22.495 2.403 19.166 1.00 89.81 93 SER A CA 1
ATOM 702 C C . SER A 1 93 ? -22.515 1.373 20.295 1.00 89.81 93 SER A C 1
ATOM 704 O O . SER A 1 93 ? -23.585 0.861 20.616 1.00 89.81 93 SER A O 1
ATOM 706 N N . ARG A 1 94 ? -21.368 1.047 20.911 1.00 86.81 94 ARG A N 1
ATOM 707 C CA . ARG A 1 94 ? -21.236 -0.098 21.834 1.00 86.81 94 ARG A CA 1
ATOM 708 C C . ARG A 1 94 ? -22.272 -0.119 22.962 1.00 86.81 94 ARG A C 1
ATOM 710 O O . ARG A 1 94 ? -22.800 -1.176 23.264 1.00 86.81 94 ARG A O 1
ATOM 717 N N . ASN A 1 95 ? -22.645 1.028 23.530 1.00 85.06 95 ASN A N 1
ATOM 718 C CA . ASN A 1 95 ? -23.618 1.072 24.633 1.00 85.06 95 ASN A CA 1
ATOM 719 C C . ASN A 1 95 ? -25.065 0.774 24.199 1.00 85.06 95 ASN A C 1
ATOM 721 O O . ASN A 1 95 ? -25.913 0.513 25.046 1.00 85.06 95 ASN A O 1
ATOM 725 N N . SER A 1 96 ? -25.353 0.836 22.900 1.00 87.56 96 SER A N 1
ATOM 726 C CA . SER A 1 96 ? -26.667 0.549 22.318 1.00 87.56 96 SER A CA 1
ATOM 727 C C . SER A 1 96 ? -26.749 -0.855 21.712 1.00 87.56 96 SER A C 1
ATOM 729 O O . SER A 1 96 ? -27.823 -1.265 21.278 1.00 87.56 96 SER A O 1
ATOM 731 N N . LEU A 1 97 ? -25.633 -1.591 21.655 1.00 83.56 97 LEU A N 1
ATOM 732 C CA . LEU A 1 97 ? -25.584 -2.931 21.077 1.00 83.56 97 LEU A CA 1
ATOM 733 C C . LEU A 1 97 ? -25.964 -3.998 22.122 1.00 83.56 97 LEU A C 1
ATOM 735 O O . LEU A 1 97 ? -25.463 -3.957 23.248 1.00 83.56 97 LEU A O 1
ATOM 739 N N . PRO A 1 98 ? -26.814 -4.983 21.773 1.00 83.00 98 PRO A N 1
ATOM 740 C CA . PRO A 1 98 ? -27.152 -6.078 22.674 1.00 83.00 98 PRO A CA 1
ATOM 741 C C . PRO A 1 98 ? -25.946 -7.009 22.879 1.00 83.00 98 PRO A C 1
ATOM 743 O O . PRO A 1 98 ? -25.327 -7.462 21.918 1.00 83.00 98 PRO A O 1
ATOM 746 N N . GLY A 1 99 ? -25.628 -7.334 24.135 1.00 76.00 99 GLY A N 1
ATOM 747 C CA . GLY A 1 99 ? -24.553 -8.265 24.498 1.00 76.00 99 GLY A CA 1
ATOM 748 C C . GLY A 1 99 ? -23.548 -7.689 25.498 1.00 76.00 99 GLY A C 1
ATOM 749 O O . GLY A 1 99 ? -23.669 -6.559 25.962 1.00 76.00 99 GLY A O 1
ATOM 750 N N . 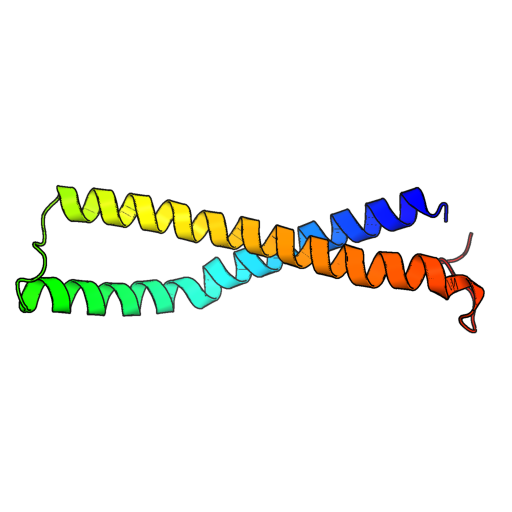LYS A 1 100 ? -22.545 -8.492 25.874 1.00 65.88 100 LYS A N 1
ATOM 751 C CA . LYS A 1 100 ? -21.439 -8.041 26.733 1.00 65.88 100 LYS A CA 1
ATOM 752 C C . LYS A 1 100 ? -20.387 -7.357 25.858 1.00 65.88 100 LYS A C 1
ATOM 754 O O . LYS A 1 100 ? -19.666 -8.039 25.135 1.00 65.88 100 LYS A O 1
ATOM 759 N N . THR A 1 101 ? -20.313 -6.031 25.911 1.00 70.44 101 THR A N 1
ATOM 760 C CA . THR A 1 101 ? -19.309 -5.243 25.182 1.00 70.44 101 THR A CA 1
ATOM 761 C C . THR A 1 101 ? -17.972 -5.200 25.901 1.00 70.44 101 THR A C 1
ATOM 763 O O . THR A 1 101 ? -17.940 -5.126 27.128 1.00 70.44 101 THR A O 1
ATOM 766 N N . ASP A 1 102 ? -16.899 -5.150 25.109 1.00 63.75 102 ASP A N 1
ATOM 767 C CA . ASP A 1 102 ? -15.494 -5.194 25.519 1.00 63.75 102 ASP A CA 1
ATOM 768 C C . ASP A 1 102 ? -15.172 -6.474 26.309 1.00 63.75 102 ASP A C 1
ATOM 770 O O . ASP A 1 102 ? -15.490 -6.569 27.492 1.00 63.75 102 ASP A O 1
ATOM 774 N N . LEU A 1 103 ? -14.550 -7.450 25.625 1.00 52.78 103 LEU A N 1
ATOM 775 C CA . LEU A 1 103 ? -13.958 -8.684 26.174 1.00 52.78 103 LEU A CA 1
ATOM 776 C C . LEU A 1 103 ? -13.704 -8.579 27.690 1.00 52.78 103 LEU A C 1
ATOM 778 O O . LEU A 1 103 ? -12.949 -7.706 28.119 1.00 52.78 103 LEU A O 1
ATOM 782 N N . LYS A 1 104 ? -14.413 -9.432 28.451 1.00 47.06 104 LYS A N 1
ATOM 783 C CA . LYS A 1 104 ? -14.485 -9.508 29.924 1.00 47.06 104 LYS A CA 1
ATOM 784 C C . LYS A 1 104 ? -13.254 -8.919 30.635 1.00 47.06 104 LYS A C 1
ATOM 786 O O . LYS A 1 104 ? -12.130 -9.314 30.341 1.00 47.06 104 LYS A O 1
ATOM 791 N N . LYS A 1 105 ? -13.510 -8.050 31.623 1.00 40.03 105 LYS A N 1
ATOM 792 C CA . LYS A 1 105 ? -12.598 -7.886 32.766 1.00 40.03 105 LYS A CA 1
ATOM 793 C C . LYS A 1 105 ? -12.303 -9.242 33.399 1.00 40.03 105 LYS A C 1
ATOM 795 O O . LYS A 1 105 ? -13.267 -10.036 33.511 1.00 40.03 105 LYS A O 1
#

Radius of gyration: 21.74 Å; chains: 1; bounding box: 48×19×65 Å

pLDDT: mean 93.26, std 10.2, range [40.03, 98.56]

Secondary structure (DSSP, 8-state):
--HHHHHHHHHHHHHHHHHHHHHHHHHHTHHHHHHHHHHHHHHHHHHTSS---HHHHHHHHHHHHHHHHHHHHHHHHHHHHHHHHHHHHHHHHGGGSSS--SS--

Foldseek 3Di:
DPLVVLLVVLLVVLLVQLLVVLVCCLVPPVVVVVVVVVVVVVVCCVVVVDPPDPVVVVVVVVVVVVVSVVSSVVSSVRSSVVSNVVSVVCSVCVVVDPDDPDDDD

Sequence (105 aa):
MKTALFLAIVLISGALAGTVHGVANLILVEPYLDTAIGIENQHLFASGEEKDTPEFRAEFDSYRYWQKGGQILAGAILGTSMGALFGIVYAYSRNSLPGKTDLKK